Protein AF-A0A4P7WI40-F1 (afdb_monomer)

Solvent-accessible surface area (backbone atoms only — not comparable to full-atom values): 3579 Å² total; per-residue (Å²): 136,82,78,53,67,70,59,55,53,50,53,53,53,51,54,52,52,56,57,53,71,55,53,59,46,32,35,52,46,6,56,78,66,66,45,94,55,33,67,58,33,40,54,48,33,74,78,44,27,89,37,73,68,46,34,50,51,31,34,54,62,33,71,105

pLDDT: mean 87.65, std 7.93, range [50.0, 94.5]

Foldseek 3Di:
DDDPPVNVVVVVVVVVVVVVVCLCVLLVLLVVVVPPCSVVLVVQSVVPVVDVVSVVVSNVSSVD

Mean predicted aligned error: 6.33 Å

Sequence (64 aa):
MGVSVKAVVKIIAIILAICTLGYLLPWAIAVCRGTNNTVSIFFVNLFFGWTLIIWIVCLIMALK

Secondary structure (DSSP, 8-state):
----HHHHHHHHHHHHHHHHHTTTHHHHHHHHHT-TTHHHHHHHHHHHTTSHHHHHHHHHHHH-

Radius of gyration: 15.52 Å; Cα contacts (8 Å, |Δi|>4): 56; chains: 1; bounding box: 38×16×43 Å

Structure (mmCIF, N/CA/C/O backbone):
data_AF-A0A4P7WI40-F1
#
_entry.id   AF-A0A4P7WI40-F1
#
loop_
_atom_site.group_PDB
_atom_site.id
_atom_site.type_symbol
_atom_site.label_atom_id
_atom_site.label_alt_id
_atom_site.label_comp_id
_atom_site.label_asym_id
_atom_site.label_entity_id
_atom_site.label_seq_id
_atom_site.pdbx_PDB_ins_code
_atom_site.Cartn_x
_atom_site.Cartn_y
_atom_site.Cartn_z
_atom_site.occupancy
_atom_site.B_iso_or_equiv
_atom_site.auth_seq_id
_atom_site.auth_comp_id
_atom_site.auth_asym_id
_atom_site.auth_atom_id
_atom_site.pdbx_PDB_model_num
ATOM 1 N N . MET A 1 1 ? 25.518 3.582 -25.771 1.00 50.00 1 MET A N 1
ATOM 2 C CA . MET A 1 1 ? 25.283 2.730 -24.586 1.00 50.00 1 MET A CA 1
ATOM 3 C C . MET A 1 1 ? 23.786 2.439 -24.513 1.00 50.00 1 MET A C 1
ATOM 5 O O . MET A 1 1 ? 23.038 3.211 -23.935 1.00 50.00 1 MET A O 1
ATOM 9 N N . GLY A 1 2 ? 23.324 1.415 -25.238 1.00 64.56 2 GLY A N 1
ATOM 10 C CA . GLY A 1 2 ? 21.904 1.058 -25.285 1.00 64.56 2 GLY A CA 1
ATOM 11 C C . GLY A 1 2 ? 21.539 0.296 -24.021 1.00 64.56 2 GLY A C 1
ATOM 12 O O . GLY A 1 2 ? 21.989 -0.833 -23.839 1.00 64.56 2 GLY A O 1
ATOM 13 N N . VAL A 1 3 ? 20.789 0.923 -23.117 1.00 70.94 3 VAL A N 1
ATOM 14 C CA . VAL A 1 3 ? 20.323 0.248 -21.903 1.00 70.94 3 VAL A CA 1
ATOM 15 C C . VAL A 1 3 ? 19.475 -0.949 -22.332 1.00 70.94 3 VAL A C 1
ATOM 17 O O . VAL A 1 3 ? 18.500 -0.802 -23.065 1.00 70.94 3 VAL A O 1
ATOM 20 N N . SER A 1 4 ? 19.874 -2.151 -21.912 1.00 82.94 4 SER A N 1
ATOM 21 C CA . SER A 1 4 ? 19.135 -3.373 -22.221 1.00 82.94 4 SER A CA 1
ATOM 22 C C . SER A 1 4 ? 17.727 -3.266 -21.641 1.00 82.94 4 SER A C 1
ATOM 24 O O . SER A 1 4 ? 17.574 -3.096 -20.432 1.00 82.94 4 SER A O 1
ATOM 26 N N . VAL A 1 5 ? 16.696 -3.403 -22.480 1.00 87.44 5 VAL A N 1
ATOM 27 C CA . VAL A 1 5 ? 15.280 -3.368 -22.063 1.00 87.44 5 VAL A CA 1
ATOM 28 C C . VAL A 1 5 ? 15.030 -4.313 -20.881 1.00 87.44 5 VAL A C 1
ATOM 30 O O . VAL A 1 5 ? 14.320 -3.970 -19.941 1.00 87.44 5 VAL A O 1
ATOM 33 N N . LYS A 1 6 ? 15.710 -5.468 -20.851 1.00 87.06 6 LYS A N 1
ATOM 34 C CA . LYS A 1 6 ? 15.633 -6.438 -19.747 1.00 87.06 6 LYS A CA 1
ATOM 35 C C . LYS A 1 6 ? 16.149 -5.879 -18.413 1.00 87.06 6 LYS A C 1
ATOM 37 O O . LYS A 1 6 ? 15.620 -6.232 -17.363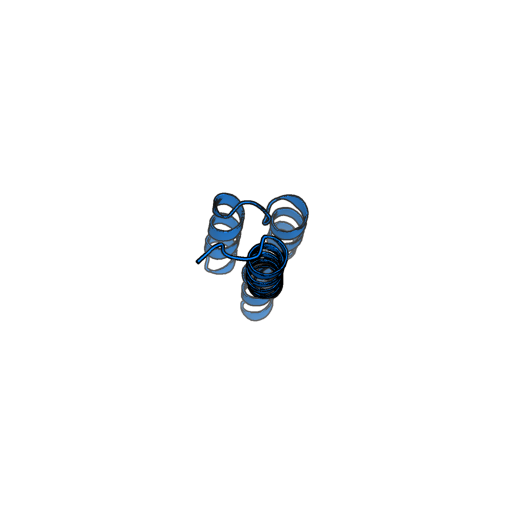 1.00 87.06 6 LYS A O 1
ATOM 42 N N . ALA A 1 7 ? 17.174 -5.026 -18.441 1.00 89.25 7 ALA A N 1
ATOM 43 C CA . ALA A 1 7 ? 17.705 -4.373 -17.246 1.00 89.25 7 ALA A CA 1
ATOM 44 C C . ALA A 1 7 ? 16.718 -3.331 -16.699 1.00 89.25 7 ALA A C 1
ATOM 46 O O . ALA A 1 7 ? 16.476 -3.301 -15.495 1.00 89.25 7 ALA A O 1
ATOM 47 N N . VAL A 1 8 ? 16.084 -2.552 -17.580 1.00 93.06 8 VAL A N 1
ATOM 48 C CA . VAL A 1 8 ? 15.048 -1.577 -17.194 1.00 93.06 8 VAL A CA 1
ATOM 49 C C . VAL A 1 8 ? 13.850 -2.279 -16.553 1.00 93.06 8 VAL A C 1
ATOM 51 O O . VAL A 1 8 ? 13.419 -1.898 -15.467 1.00 93.06 8 VAL A O 1
ATOM 54 N N . VAL A 1 9 ? 13.360 -3.358 -17.173 1.00 93.75 9 VAL A N 1
ATOM 55 C CA . VAL A 1 9 ? 12.222 -4.136 -16.654 1.00 93.75 9 VAL A CA 1
ATOM 56 C C . VAL A 1 9 ? 12.516 -4.716 -15.265 1.00 93.75 9 VAL A C 1
ATOM 58 O O . VAL A 1 9 ? 11.652 -4.659 -14.392 1.00 93.75 9 VAL A O 1
ATOM 61 N N . LYS A 1 10 ? 13.738 -5.212 -15.014 1.00 91.94 10 LYS A N 1
ATOM 62 C CA . LYS A 1 10 ? 14.140 -5.687 -13.676 1.00 91.94 10 LYS A CA 1
ATOM 63 C C . LYS A 1 10 ? 14.066 -4.590 -12.617 1.00 91.94 10 LYS A C 1
ATOM 65 O O . LYS A 1 10 ? 13.560 -4.842 -11.529 1.00 91.94 10 LYS A O 1
ATOM 70 N N . ILE A 1 11 ? 14.568 -3.396 -12.926 1.00 94.19 11 ILE A N 1
ATOM 71 C CA . ILE A 1 11 ? 14.578 -2.274 -11.977 1.00 94.19 11 ILE A CA 1
ATOM 72 C C . ILE A 1 11 ? 13.143 -1.865 -11.629 1.00 94.19 11 ILE A C 1
ATOM 74 O O . ILE A 1 11 ? 12.814 -1.736 -10.452 1.00 94.19 11 ILE A O 1
ATOM 78 N N . ILE A 1 12 ? 12.273 -1.745 -12.635 1.00 93.69 12 ILE A N 1
ATOM 79 C CA . ILE A 1 12 ? 10.854 -1.423 -12.430 1.00 93.69 12 ILE A CA 1
ATOM 80 C C . ILE A 1 12 ? 10.178 -2.487 -11.555 1.00 93.69 12 ILE A C 1
ATOM 82 O O . ILE A 1 12 ? 9.479 -2.141 -10.606 1.00 93.69 12 ILE A O 1
ATOM 86 N N . ALA A 1 13 ? 10.424 -3.774 -11.820 1.00 88.06 13 ALA A N 1
ATOM 87 C CA . ALA A 1 13 ? 9.849 -4.864 -11.034 1.00 88.06 13 ALA A CA 1
ATOM 88 C C . ALA A 1 13 ? 10.270 -4.818 -9.552 1.00 88.06 13 ALA A C 1
ATOM 90 O O . ALA A 1 13 ? 9.435 -5.034 -8.677 1.00 88.06 13 ALA A O 1
ATOM 91 N N . ILE A 1 14 ? 11.535 -4.492 -9.259 1.00 89.06 14 ILE A N 1
ATOM 92 C CA . ILE A 1 14 ? 12.038 -4.359 -7.880 1.00 89.06 14 ILE A CA 1
ATOM 93 C C . ILE A 1 14 ? 11.377 -3.176 -7.165 1.00 89.06 14 ILE A C 1
ATOM 95 O O . ILE A 1 14 ? 10.931 -3.323 -6.029 1.00 89.06 14 ILE A O 1
ATOM 99 N N . ILE A 1 15 ? 11.275 -2.021 -7.829 1.00 88.50 15 ILE A N 1
ATOM 100 C CA . ILE A 1 15 ? 10.625 -0.833 -7.257 1.00 88.50 15 ILE A CA 1
ATOM 101 C C . ILE A 1 15 ? 9.163 -1.144 -6.926 1.00 88.50 15 ILE A C 1
ATOM 103 O O . ILE A 1 15 ? 8.723 -0.894 -5.807 1.00 88.50 15 ILE A O 1
ATOM 107 N N . LEU A 1 16 ? 8.430 -1.755 -7.860 1.00 83.50 16 LEU A N 1
ATOM 108 C CA . LEU A 1 16 ? 7.033 -2.133 -7.650 1.00 83.50 16 LEU A CA 1
ATOM 109 C C . LEU A 1 16 ? 6.875 -3.154 -6.516 1.00 83.50 16 LEU A C 1
ATOM 111 O O . LEU A 1 16 ? 5.971 -3.006 -5.695 1.00 83.50 16 LEU A O 1
ATOM 115 N N . ALA A 1 17 ? 7.762 -4.146 -6.418 1.00 79.06 17 ALA A N 1
ATOM 116 C CA . ALA A 1 17 ? 7.745 -5.115 -5.323 1.00 79.06 17 ALA A CA 1
ATOM 117 C C . ALA A 1 17 ? 7.937 -4.440 -3.952 1.00 79.06 17 ALA A C 1
ATOM 119 O O . ALA A 1 17 ? 7.180 -4.714 -3.02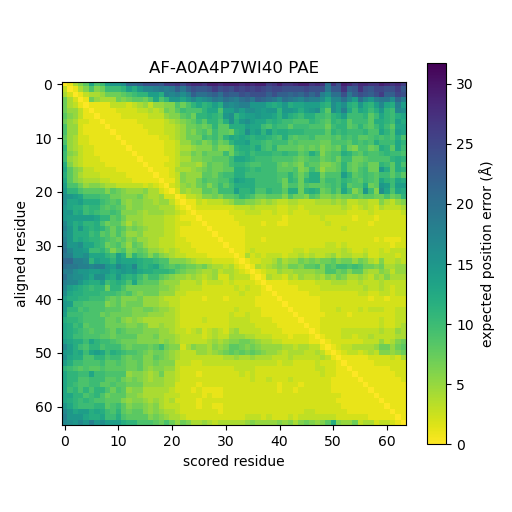1 1.00 79.06 17 ALA A O 1
ATOM 120 N N . ILE A 1 18 ? 8.891 -3.508 -3.838 1.00 78.12 18 ILE A N 1
ATOM 121 C CA . ILE A 1 18 ? 9.143 -2.755 -2.599 1.00 78.12 18 ILE A CA 1
ATOM 122 C C . ILE A 1 18 ? 7.964 -1.826 -2.273 1.00 78.12 18 ILE A C 1
ATOM 124 O O . ILE A 1 18 ? 7.503 -1.799 -1.133 1.00 78.12 18 ILE A O 1
ATOM 128 N N . CYS A 1 19 ? 7.419 -1.115 -3.264 1.00 75.56 19 CYS A N 1
ATOM 129 C CA . CYS A 1 19 ? 6.240 -0.265 -3.076 1.00 75.56 19 CYS A CA 1
ATOM 130 C C . CYS A 1 19 ? 5.013 -1.066 -2.610 1.00 75.56 19 CYS A C 1
ATOM 132 O O . CYS A 1 19 ? 4.240 -0.582 -1.786 1.00 75.56 19 CYS A O 1
ATOM 134 N N . THR A 1 20 ? 4.859 -2.308 -3.077 1.00 73.00 20 THR A N 1
ATOM 135 C CA . THR A 1 20 ? 3.739 -3.178 -2.687 1.00 73.00 20 THR A CA 1
ATOM 136 C C . THR A 1 20 ? 3.896 -3.730 -1.263 1.00 73.00 20 THR A C 1
ATOM 138 O O . THR A 1 20 ? 2.898 -3.986 -0.597 1.00 73.00 20 THR A O 1
ATOM 141 N N . LEU A 1 21 ? 5.114 -3.838 -0.717 1.00 72.81 21 LEU A N 1
ATOM 142 C CA . LEU A 1 21 ? 5.303 -4.197 0.700 1.00 72.81 21 LEU A CA 1
ATOM 143 C C . LEU A 1 21 ? 4.761 -3.118 1.657 1.00 72.81 21 LEU A C 1
ATOM 145 O O . LEU A 1 21 ? 4.290 -3.443 2.744 1.00 72.81 21 LEU A O 1
ATOM 149 N N . GLY A 1 22 ? 4.749 -1.847 1.237 1.00 79.56 22 GLY A N 1
ATOM 150 C CA . GLY A 1 22 ? 4.109 -0.743 1.966 1.00 79.56 22 GLY A CA 1
ATOM 151 C C . GLY A 1 22 ? 2.592 -0.653 1.766 1.00 79.56 22 GLY A C 1
ATOM 152 O O . GLY A 1 22 ? 1.943 0.225 2.335 1.00 79.56 22 GLY A O 1
ATOM 153 N N . TYR A 1 23 ? 2.003 -1.547 0.969 1.00 83.06 23 TYR A N 1
ATOM 154 C CA . TYR A 1 23 ? 0.603 -1.462 0.572 1.00 83.06 23 TYR A CA 1
ATOM 155 C C . TYR A 1 23 ? -0.342 -1.532 1.767 1.00 83.06 23 TYR A C 1
ATOM 157 O O . TYR A 1 23 ? -1.191 -0.666 1.910 1.00 83.06 23 TYR A O 1
ATOM 165 N N . LEU A 1 24 ? -0.162 -2.496 2.674 1.00 87.94 24 LEU A N 1
ATOM 166 C CA . LEU A 1 24 ? -1.013 -2.662 3.862 1.00 87.94 24 LEU A CA 1
ATOM 167 C C . LEU A 1 24 ? -0.601 -1.783 5.056 1.00 87.94 24 LEU A C 1
ATOM 169 O O . LEU A 1 24 ? -1.191 -1.907 6.130 1.00 87.94 24 LEU A O 1
ATOM 173 N N . LEU A 1 25 ? 0.372 -0.881 4.886 1.00 90.50 25 LEU A N 1
ATOM 174 C CA . LEU A 1 25 ? 0.858 -0.008 5.957 1.00 90.50 25 LEU A CA 1
ATOM 175 C C . LEU A 1 25 ? -0.262 0.828 6.613 1.00 90.50 25 LEU A C 1
ATOM 177 O O . LEU A 1 25 ? -0.308 0.853 7.844 1.00 90.50 2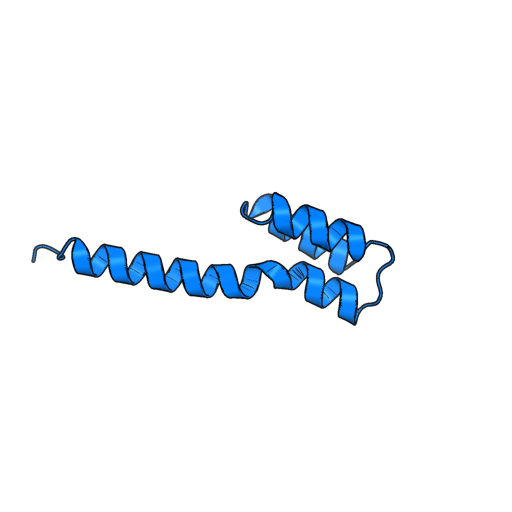5 LEU A O 1
ATOM 181 N N . PRO A 1 26 ? -1.203 1.454 5.870 1.00 89.88 26 PRO A N 1
ATOM 182 C CA . PRO A 1 26 ? -2.287 2.216 6.490 1.00 89.88 26 PRO A CA 1
ATOM 183 C C . PRO A 1 26 ? -3.167 1.351 7.398 1.00 89.88 26 PRO A C 1
ATOM 185 O O . PRO A 1 26 ? -3.538 1.765 8.493 1.00 89.88 26 PRO A O 1
ATOM 188 N N . TRP A 1 27 ? -3.464 0.120 6.977 1.00 92.56 27 TRP A N 1
ATOM 189 C CA . TRP A 1 27 ? -4.256 -0.809 7.778 1.00 92.56 27 TRP A CA 1
ATOM 190 C C . TRP A 1 27 ? -3.497 -1.293 9.017 1.00 92.56 27 TRP A C 1
ATOM 192 O O . TRP A 1 27 ? -4.070 -1.310 10.104 1.00 92.56 27 TRP A O 1
ATOM 202 N N . ALA A 1 28 ? -2.206 -1.609 8.889 1.00 90.81 28 ALA A N 1
ATOM 203 C CA . ALA A 1 28 ? -1.375 -1.977 10.033 1.00 90.81 28 ALA A CA 1
ATOM 204 C C . ALA A 1 28 ? -1.365 -0.869 11.102 1.00 90.81 28 ALA A C 1
ATOM 206 O O . ALA A 1 2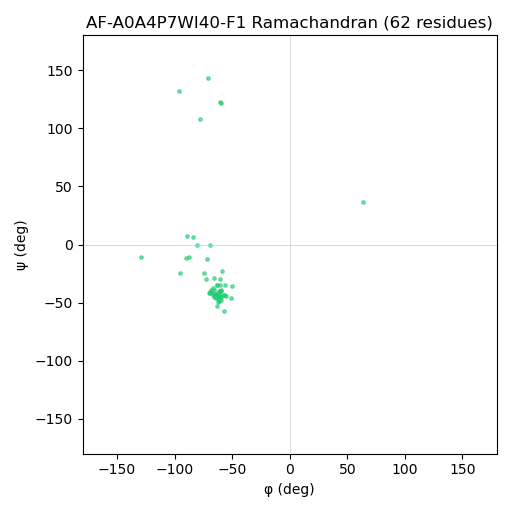8 ? -1.558 -1.148 12.284 1.00 90.81 28 ALA A O 1
ATOM 207 N N . ILE A 1 29 ? -1.235 0.396 10.685 1.00 92.88 29 ILE A N 1
ATOM 208 C CA . ILE A 1 29 ? -1.303 1.556 11.587 1.00 92.88 29 ILE A CA 1
ATOM 209 C C . ILE A 1 29 ? -2.677 1.649 12.265 1.00 92.88 29 ILE A C 1
ATOM 211 O O . ILE A 1 29 ? -2.738 1.864 13.476 1.00 92.88 29 ILE A O 1
ATOM 215 N N . ALA A 1 30 ? -3.769 1.457 11.518 1.00 94.50 30 ALA A N 1
ATOM 216 C CA . ALA A 1 30 ? -5.126 1.483 12.067 1.00 94.50 30 ALA A CA 1
ATOM 217 C C . ALA A 1 30 ? -5.337 0.407 13.146 1.00 94.50 30 ALA A C 1
ATOM 219 O O . ALA A 1 30 ? -5.865 0.712 14.216 1.00 94.50 30 ALA A O 1
ATOM 220 N N . VAL A 1 31 ? -4.850 -0.818 12.898 1.00 93.25 31 VAL A N 1
ATOM 221 C CA . VAL A 1 31 ? -4.888 -1.934 13.858 1.00 93.25 31 VAL A CA 1
ATOM 222 C C . VAL A 1 31 ? -4.077 -1.603 15.110 1.00 93.25 31 VAL A C 1
ATOM 224 O O . VAL A 1 31 ? -4.595 -1.728 16.217 1.00 93.25 31 VAL A O 1
ATOM 227 N N . CYS A 1 32 ? -2.833 -1.134 14.959 1.00 93.00 32 CYS A N 1
ATOM 228 C CA . CYS A 1 32 ? -1.978 -0.771 16.095 1.00 93.00 32 CYS A CA 1
ATOM 229 C C . CYS A 1 32 ? -2.571 0.355 16.954 1.00 93.00 32 CYS A C 1
ATOM 231 O O . CYS A 1 32 ? -2.314 0.411 18.154 1.00 93.00 32 CYS A O 1
ATOM 233 N N . ARG A 1 33 ? -3.355 1.253 16.349 1.00 92.69 33 ARG A N 1
ATOM 234 C CA . ARG A 1 33 ? -4.024 2.361 17.043 1.00 92.69 33 ARG A CA 1
ATOM 235 C C . ARG A 1 33 ? -5.420 2.020 17.564 1.00 92.69 33 ARG A C 1
ATOM 237 O O . ARG A 1 33 ? -5.974 2.815 18.317 1.00 92.69 33 ARG A O 1
ATOM 244 N N . GLY A 1 34 ? -5.997 0.888 17.164 1.00 88.44 34 GLY A N 1
ATOM 245 C CA . GLY A 1 34 ? -7.349 0.490 17.555 1.00 88.44 34 GLY A CA 1
ATOM 246 C C . GLY A 1 34 ? -8.442 1.440 17.056 1.00 88.44 34 GLY A C 1
ATOM 247 O O . GLY A 1 34 ? -9.401 1.697 17.781 1.00 88.44 34 GLY A O 1
ATOM 248 N N . THR A 1 35 ? -8.315 2.003 15.848 1.00 86.44 35 THR A N 1
ATOM 249 C CA . THR A 1 35 ? -9.332 2.934 15.328 1.00 86.44 35 THR A CA 1
ATOM 250 C C . THR A 1 35 ? -10.626 2.193 14.961 1.00 86.44 35 THR A C 1
ATOM 252 O O . THR A 1 35 ? -10.593 1.091 14.408 1.00 86.44 35 THR A O 1
ATOM 255 N N . ASN A 1 36 ? -11.794 2.810 15.190 1.00 88.19 36 ASN A N 1
ATOM 256 C CA . ASN A 1 36 ? -13.099 2.216 14.832 1.00 88.19 36 ASN A CA 1
ATOM 257 C C . ASN A 1 36 ? -13.221 1.898 13.330 1.00 88.19 36 ASN A C 1
ATOM 259 O O . ASN A 1 36 ? -13.982 1.023 12.925 1.00 88.19 36 ASN A O 1
ATOM 263 N N . ASN A 1 37 ? -12.433 2.579 12.497 1.00 89.94 37 ASN A N 1
ATOM 264 C CA . ASN A 1 37 ? -12.480 2.456 11.046 1.00 89.94 37 ASN A CA 1
ATOM 265 C C . ASN A 1 37 ? -11.549 1.352 10.511 1.00 89.94 37 ASN A C 1
ATOM 267 O O . ASN A 1 37 ? -11.402 1.237 9.296 1.00 89.94 37 ASN A O 1
ATOM 271 N N . THR A 1 38 ? -10.932 0.537 11.376 1.00 90.81 38 THR A N 1
ATOM 272 C CA . THR A 1 38 ? -9.926 -0.479 11.007 1.00 90.81 38 THR A CA 1
ATOM 273 C C . THR A 1 38 ? -10.389 -1.402 9.874 1.00 90.81 38 THR A C 1
ATOM 275 O O . THR A 1 38 ? -9.652 -1.619 8.912 1.00 90.81 38 THR A O 1
ATOM 278 N N . VAL A 1 39 ? -11.624 -1.913 9.944 1.00 91.88 39 VAL A N 1
ATOM 279 C CA . VAL A 1 39 ? -12.176 -2.827 8.925 1.00 91.88 39 VAL A CA 1
ATOM 280 C C . VAL A 1 39 ? -12.433 -2.100 7.603 1.00 91.88 39 VAL A C 1
ATOM 282 O O . VAL A 1 39 ? -12.109 -2.616 6.536 1.00 91.88 39 VAL A O 1
ATOM 285 N N . SER A 1 40 ? -12.952 -0.872 7.650 1.00 92.69 40 SER A N 1
ATOM 286 C CA . SER A 1 40 ? -13.160 -0.062 6.444 1.00 92.69 40 SER A CA 1
ATOM 287 C C . SER A 1 40 ? -11.834 0.301 5.776 1.00 92.69 40 SER A C 1
ATOM 289 O O . SER A 1 40 ? -11.710 0.182 4.560 1.00 92.69 40 SER A O 1
ATOM 291 N N . ILE A 1 41 ? -10.820 0.682 6.561 1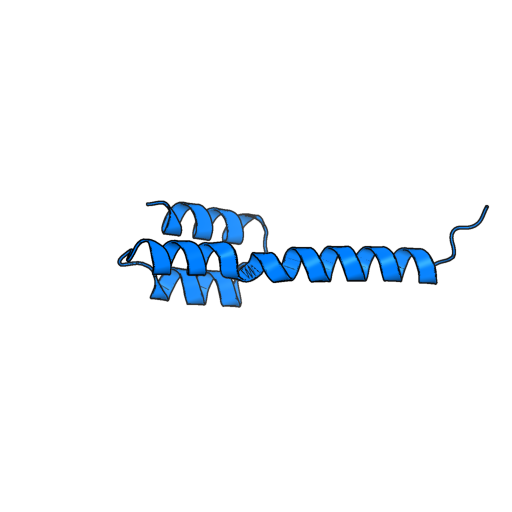.00 93.62 41 ILE A N 1
ATOM 292 C CA . ILE A 1 41 ? -9.470 0.989 6.066 1.00 93.62 41 ILE A CA 1
ATOM 293 C C . ILE A 1 41 ? -8.869 -0.240 5.381 1.00 93.62 41 ILE A C 1
ATOM 295 O O . ILE A 1 41 ? -8.274 -0.092 4.319 1.00 93.62 41 ILE A O 1
ATOM 299 N N . PHE A 1 42 ? -9.071 -1.447 5.923 1.00 92.81 42 PHE A N 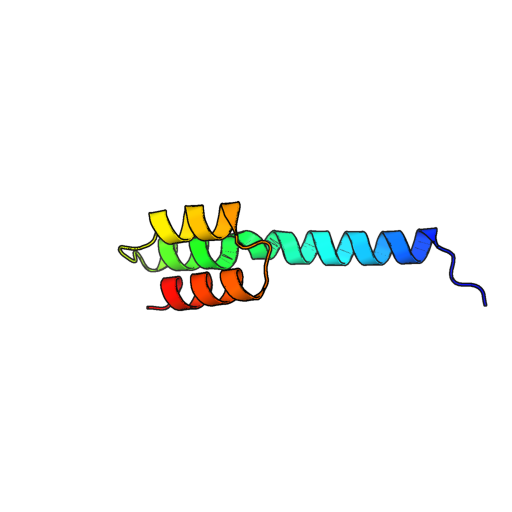1
ATOM 300 C CA . PHE A 1 42 ? -8.621 -2.689 5.287 1.00 92.81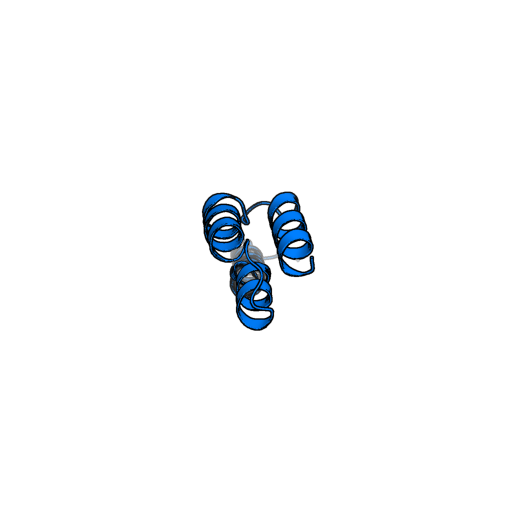 42 PHE A CA 1
ATOM 301 C C . PHE A 1 42 ? -9.188 -2.858 3.876 1.00 92.81 42 PHE A C 1
ATOM 303 O O . PHE A 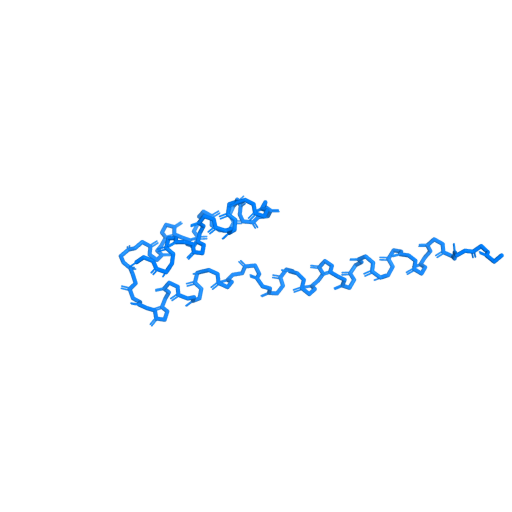1 42 ? -8.424 -2.975 2.921 1.00 92.81 42 PHE A O 1
ATOM 310 N N . PHE A 1 43 ? -10.516 -2.845 3.732 1.00 93.69 43 PHE A N 1
ATOM 311 C CA . PHE A 1 43 ? -11.157 -3.113 2.443 1.00 93.69 43 PHE A CA 1
ATOM 312 C C . PHE A 1 43 ? -10.903 -2.003 1.424 1.00 93.69 43 PHE A C 1
ATOM 314 O O . PHE A 1 43 ? -10.607 -2.293 0.265 1.00 93.69 43 PHE A O 1
ATOM 321 N N . VAL A 1 44 ? -10.958 -0.735 1.843 1.00 92.50 44 VAL A N 1
ATOM 322 C CA . VAL A 1 44 ? -10.659 0.391 0.947 1.00 92.50 44 VAL A CA 1
ATOM 323 C C . VAL A 1 44 ? -9.206 0.316 0.485 1.00 92.50 44 VAL A C 1
ATOM 325 O O . VAL A 1 44 ? -8.928 0.445 -0.705 1.00 92.50 44 VAL A O 1
ATOM 328 N N . ASN A 1 45 ? -8.275 0.029 1.392 1.00 91.25 45 ASN A N 1
ATOM 329 C CA . ASN A 1 45 ? -6.877 -0.117 1.030 1.00 91.25 45 ASN A CA 1
ATOM 330 C C . ASN A 1 45 ? -6.625 -1.349 0.144 1.00 91.25 45 ASN A C 1
ATOM 332 O O . ASN A 1 45 ? -5.852 -1.230 -0.792 1.00 91.25 45 ASN A O 1
ATOM 336 N N . LEU A 1 46 ? -7.307 -2.479 0.366 1.00 89.38 46 LEU A N 1
ATOM 337 C CA . LEU A 1 46 ? -7.162 -3.714 -0.421 1.00 89.38 46 LEU A CA 1
ATOM 338 C C . LEU A 1 46 ? -7.687 -3.598 -1.858 1.00 89.38 46 LEU A C 1
ATOM 340 O O . LEU A 1 46 ? -7.102 -4.162 -2.778 1.00 89.38 46 LEU A O 1
ATOM 344 N N . PHE A 1 47 ? -8.808 -2.906 -2.055 1.00 90.56 47 PHE A N 1
ATOM 345 C CA . PHE A 1 47 ? -9.424 -2.788 -3.379 1.00 90.56 47 PHE A CA 1
ATOM 346 C C . PHE A 1 47 ? -9.021 -1.520 -4.120 1.00 90.56 47 PHE A C 1
ATOM 348 O O . PHE A 1 47 ? -9.084 -1.502 -5.344 1.00 90.56 47 PHE A O 1
ATOM 355 N N . PHE A 1 48 ? -8.624 -0.459 -3.410 1.00 88.88 48 PHE A N 1
ATOM 356 C CA . PHE A 1 48 ? -8.407 0.874 -3.982 1.00 88.88 48 PHE A CA 1
ATOM 357 C C . PHE A 1 48 ? -7.041 1.496 -3.629 1.00 88.88 48 PHE A C 1
ATOM 359 O O . PHE A 1 48 ? -6.616 2.441 -4.299 1.00 88.88 48 PHE A O 1
ATOM 366 N N . GLY A 1 49 ? -6.280 0.921 -2.688 1.00 82.69 49 GLY A N 1
ATOM 367 C CA . GLY A 1 49 ? -4.950 1.402 -2.264 1.00 82.69 49 GLY A CA 1
ATOM 368 C C . GLY A 1 49 ? -3.829 1.248 -3.301 1.00 82.69 49 GLY A C 1
ATOM 369 O O . GLY A 1 49 ? -2.697 1.651 -3.065 1.00 82.69 49 GLY A O 1
ATOM 370 N N . TRP A 1 50 ? -4.140 0.689 -4.474 1.00 83.12 50 TRP A N 1
ATOM 371 C CA . TRP A 1 50 ? -3.270 0.639 -5.659 1.00 83.12 50 TRP A CA 1
ATOM 372 C C . TRP A 1 50 ? -3.133 2.014 -6.322 1.00 83.12 50 TRP A C 1
ATOM 374 O O . TRP A 1 50 ? -2.231 2.232 -7.127 1.00 83.12 50 TRP A O 1
ATOM 384 N N . THR A 1 51 ? -3.983 2.967 -5.934 1.00 86.38 51 THR A N 1
ATOM 385 C CA . THR A 1 51 ? -3.804 4.382 -6.247 1.00 86.38 51 THR A CA 1
ATOM 386 C C . THR A 1 51 ? -3.128 5.093 -5.073 1.00 86.38 51 THR A C 1
ATOM 388 O O . THR A 1 51 ? -3.553 4.961 -3.923 1.00 86.38 51 THR A O 1
ATOM 391 N N . LEU A 1 52 ? -2.095 5.894 -5.358 1.00 85.12 52 LEU A N 1
ATOM 392 C CA . LEU A 1 52 ? -1.381 6.664 -4.330 1.00 85.12 52 LEU A CA 1
ATOM 393 C C . LEU A 1 52 ? -2.335 7.580 -3.540 1.00 85.12 52 LEU A C 1
ATOM 395 O O . LEU A 1 52 ? -2.177 7.756 -2.338 1.00 85.12 52 LEU A O 1
ATOM 399 N N . ILE A 1 53 ? -3.361 8.118 -4.209 1.00 92.00 53 ILE A N 1
ATOM 400 C CA . ILE A 1 53 ? -4.372 8.996 -3.606 1.00 92.00 53 ILE A CA 1
ATOM 401 C C . ILE A 1 53 ? -5.169 8.250 -2.531 1.00 92.00 53 ILE A C 1
ATOM 403 O O . ILE A 1 53 ? -5.243 8.718 -1.396 1.00 92.00 53 ILE A O 1
ATOM 407 N N . ILE A 1 54 ? -5.739 7.084 -2.853 1.00 91.75 54 ILE A N 1
ATOM 408 C CA . ILE A 1 54 ? -6.520 6.311 -1.879 1.00 91.75 54 ILE A CA 1
ATOM 409 C C . ILE A 1 54 ? -5.625 5.807 -0.750 1.00 91.75 54 ILE A C 1
ATOM 411 O O . ILE A 1 54 ? -6.041 5.841 0.404 1.00 91.75 54 ILE A O 1
ATOM 415 N N . TRP A 1 55 ? -4.397 5.381 -1.053 1.00 91.88 55 TRP A N 1
ATOM 416 C CA . TRP A 1 55 ? -3.455 4.947 -0.024 1.00 91.88 55 TRP A CA 1
ATOM 417 C C . TRP A 1 55 ? -3.208 6.055 1.015 1.00 91.88 55 TRP A C 1
ATOM 419 O O . TRP A 1 55 ? -3.267 5.798 2.219 1.00 91.88 55 TRP A O 1
ATOM 429 N N . ILE A 1 56 ? -3.036 7.308 0.569 1.00 92.50 56 ILE A N 1
ATOM 430 C CA . ILE A 1 56 ? -2.904 8.473 1.461 1.00 92.50 56 ILE A CA 1
ATOM 431 C C . ILE A 1 56 ? -4.197 8.724 2.248 1.00 92.50 56 ILE A C 1
ATOM 433 O O . ILE A 1 56 ? -4.133 8.982 3.448 1.00 92.50 56 ILE A O 1
ATOM 437 N N . VAL A 1 57 ? -5.373 8.620 1.622 1.00 93.81 57 VAL A N 1
ATOM 438 C CA . VAL A 1 57 ? -6.660 8.760 2.330 1.00 93.81 57 VAL A CA 1
ATOM 439 C C . VAL A 1 57 ? -6.802 7.699 3.426 1.00 93.81 57 VAL A C 1
ATOM 441 O O . VAL A 1 57 ? -7.139 8.038 4.560 1.00 93.81 57 VAL A O 1
ATOM 444 N N . CYS A 1 58 ? -6.477 6.438 3.132 1.00 94.00 58 CYS A N 1
ATOM 445 C CA . CYS A 1 58 ? -6.446 5.356 4.114 1.00 94.00 58 CYS A CA 1
ATOM 446 C C . CYS A 1 58 ? -5.459 5.649 5.249 1.00 94.00 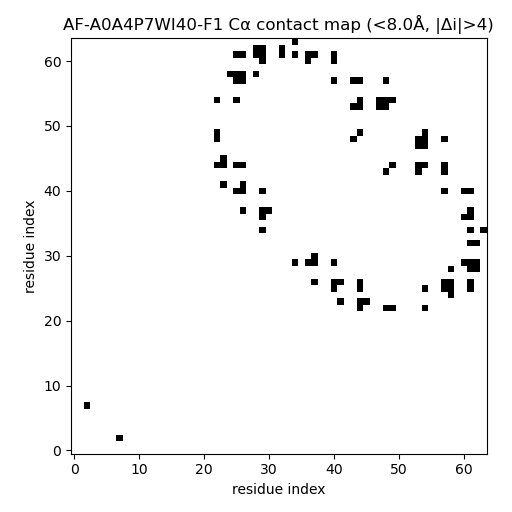58 CYS A C 1
ATOM 448 O O . CYS A 1 58 ? -5.770 5.375 6.407 1.00 94.00 58 CYS A O 1
ATOM 450 N N . LEU A 1 59 ? -4.296 6.235 4.942 1.00 92.44 59 LEU A N 1
ATOM 451 C CA . LEU A 1 59 ? -3.316 6.632 5.952 1.00 92.44 59 LEU A CA 1
ATOM 452 C C . LEU A 1 59 ? -3.870 7.734 6.863 1.00 92.44 59 LEU A C 1
ATOM 454 O O . LEU A 1 59 ? -3.756 7.633 8.080 1.00 92.44 59 LEU A O 1
ATOM 458 N N . ILE A 1 60 ? -4.529 8.749 6.302 1.00 94.31 60 ILE A N 1
ATOM 459 C CA . ILE A 1 60 ? -5.190 9.806 7.083 1.00 94.31 60 ILE A CA 1
ATOM 460 C C . ILE A 1 60 ? -6.286 9.208 7.973 1.00 94.31 60 ILE A C 1
ATOM 462 O O . ILE A 1 60 ? -6.367 9.544 9.152 1.00 94.31 60 ILE A O 1
ATOM 466 N N . MET A 1 61 ? -7.100 8.291 7.441 1.00 92.75 61 MET A N 1
ATOM 467 C CA . MET A 1 61 ? -8.126 7.587 8.217 1.00 92.75 61 MET A CA 1
ATOM 468 C C . MET A 1 61 ? -7.531 6.729 9.339 1.00 92.75 61 MET A C 1
ATOM 470 O O . MET A 1 61 ? -8.139 6.623 10.397 1.00 92.75 61 MET A O 1
ATOM 474 N N . ALA A 1 62 ? -6.362 6.125 9.123 1.00 92.00 62 ALA A N 1
ATOM 475 C CA . ALA A 1 62 ? -5.654 5.341 10.133 1.00 92.00 62 ALA A CA 1
ATOM 476 C C . ALA A 1 62 ? -5.026 6.209 11.234 1.00 92.00 62 ALA A C 1
ATOM 478 O O . ALA A 1 62 ? -4.876 5.758 12.369 1.00 92.00 62 ALA A O 1
ATOM 479 N N . LEU A 1 63 ? -4.643 7.444 10.899 1.00 91.44 63 LEU A N 1
ATOM 480 C CA . LEU A 1 63 ? -4.034 8.405 11.819 1.00 91.44 63 LEU A CA 1
ATOM 481 C C . LEU A 1 63 ? -5.050 9.264 12.585 1.00 91.44 63 LEU A C 1
ATOM 483 O O . LEU A 1 63 ? -4.647 9.969 13.516 1.00 91.44 63 LEU A O 1
ATOM 487 N N . LYS A 1 64 ? -6.327 9.217 12.202 1.00 85.00 64 LYS A N 1
ATOM 488 C CA . LYS A 1 64 ? -7.434 9.888 12.884 1.00 85.00 64 LYS A CA 1
ATOM 489 C C . LYS A 1 64 ? -7.919 9.034 14.051 1.00 85.00 64 LYS A C 1
ATOM 491 O O . LYS A 1 64 ? -7.837 9.543 15.187 1.00 85.00 64 LYS A O 1
#